Protein AF-A0A8K0IGK1-F1 (afdb_monomer_lite)

pLDDT: mean 83.66, std 12.76, range [39.62, 95.56]

Organism: Cocos nucifera (NCBI:txid13894)

InterPro domains:
  IPR000477 Reverse transcriptase domain [PF00078] (5-69)
  IPR043128 Reverse transcriptase/Diguanylate cyclase domain [G3DSA:3.30.70.270] (5-67)
  IPR043502 DNA/RNA polymerase superfamily [SSF56672] (5-68)
  IPR053134 RNA-directed DNA polymerase homolog [PTHR24559] (4-67)

Foldseek 3Di:
DDCPPPPDDDDDDCVVVQQVAADDPVCQVVQWDADPVGIDTRRTRDPDDPCSVVVVVVVVCVVCVVVVVVVVVVVVVVVVCVVVVVDVDDDPPD

Radius of gyration: 21.3 Å; chains: 1; bounding box: 58×18×53 Å

Structure (mmCIF, N/CA/C/O backbone):
data_AF-A0A8K0IGK1-F1
#
_entry.id   AF-A0A8K0IGK1-F1
#
loop_
_atom_site.group_PDB
_atom_site.id
_atom_site.type_symbol
_atom_site.label_atom_id
_atom_site.label_alt_id
_atom_site.label_comp_id
_atom_site.label_asym_id
_atom_site.label_entity_id
_atom_site.label_seq_id
_atom_site.pdbx_PDB_ins_code
_atom_site.Cartn_x
_atom_site.Cartn_y
_atom_site.Cartn_z
_atom_site.occupancy
_atom_site.B_iso_or_equiv
_atom_site.auth_seq_id
_atom_site.auth_comp_id
_atom_site.auth_asym_id
_atom_site.auth_atom_id
_atom_site.pdbx_PDB_model_num
ATOM 1 N N . MET A 1 1 ? 6.723 6.770 -15.993 1.00 50.00 1 MET A N 1
ATOM 2 C CA . MET A 1 1 ? 7.338 5.683 -16.789 1.00 50.00 1 MET A CA 1
ATOM 3 C C . MET A 1 1 ? 6.940 5.892 -18.237 1.00 50.00 1 MET A C 1
ATOM 5 O O . MET A 1 1 ? 5.749 5.889 -18.512 1.00 50.00 1 MET A O 1
ATOM 9 N N . SER A 1 2 ? 7.887 6.167 -19.136 1.00 50.81 2 SER A N 1
ATOM 10 C CA . SER A 1 2 ? 7.589 6.214 -20.570 1.00 50.81 2 SER A CA 1
ATOM 11 C C . SER A 1 2 ? 7.687 4.800 -21.148 1.00 50.81 2 SER A C 1
ATOM 13 O O . SER A 1 2 ? 8.616 4.060 -20.833 1.00 50.81 2 SER A O 1
ATOM 15 N N . TYR A 1 3 ? 6.722 4.421 -21.984 1.00 71.50 3 TYR A N 1
ATOM 16 C CA . TYR A 1 3 ? 6.678 3.117 -22.664 1.00 71.50 3 TYR A CA 1
ATOM 17 C C . TYR A 1 3 ? 7.582 3.057 -23.909 1.00 71.50 3 TYR A C 1
ATOM 19 O O . TYR A 1 3 ? 7.537 2.103 -24.682 1.00 71.50 3 TYR A O 1
ATOM 27 N N . ILE A 1 4 ? 8.387 4.097 -24.136 1.00 74.00 4 ILE A N 1
ATOM 28 C CA . ILE A 1 4 ? 9.150 4.277 -25.370 1.00 74.00 4 ILE A CA 1
ATOM 29 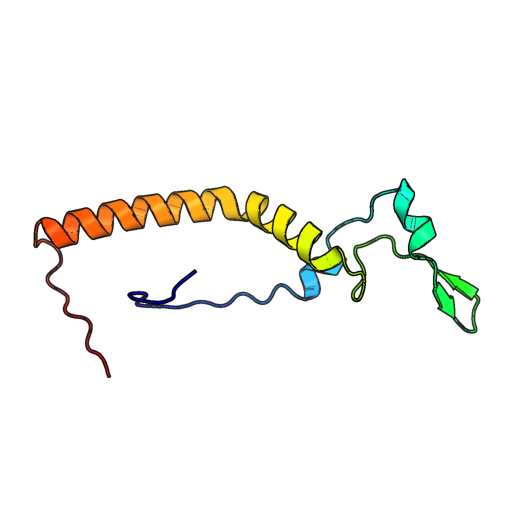C C . ILE A 1 4 ? 10.301 3.262 -25.394 1.00 74.00 4 ILE A C 1
ATOM 31 O O . ILE A 1 4 ? 11.198 3.311 -24.551 1.00 74.00 4 ILE A O 1
ATOM 35 N N . GLY A 1 5 ? 10.258 2.341 -26.362 1.00 73.38 5 GLY A N 1
ATOM 36 C CA . GLY A 1 5 ? 11.258 1.283 -26.554 1.00 73.38 5 GLY A CA 1
ATOM 37 C C . GLY A 1 5 ? 10.938 -0.060 -25.883 1.00 73.38 5 GLY A C 1
ATOM 38 O O . GLY A 1 5 ? 11.783 -0.951 -25.898 1.00 73.38 5 GLY A O 1
ATOM 39 N N . ALA A 1 6 ? 9.748 -0.239 -25.296 1.00 74.75 6 ALA A N 1
ATOM 40 C CA . ALA A 1 6 ? 9.324 -1.539 -24.771 1.00 74.75 6 ALA A CA 1
ATOM 41 C C . ALA A 1 6 ? 8.833 -2.461 -25.903 1.00 74.75 6 ALA A C 1
ATOM 43 O O . ALA A 1 6 ? 7.973 -2.075 -26.689 1.00 74.75 6 ALA A O 1
ATOM 44 N N . ARG A 1 7 ? 9.355 -3.695 -25.968 1.00 79.25 7 ARG A N 1
ATOM 45 C CA . ARG A 1 7 ? 8.922 -4.710 -26.951 1.00 79.25 7 ARG A CA 1
ATOM 46 C C . ARG A 1 7 ? 7.617 -5.403 -26.552 1.00 79.25 7 ARG A C 1
ATOM 48 O O . ARG A 1 7 ? 6.818 -5.744 -27.415 1.00 79.25 7 ARG A O 1
ATOM 55 N N . TYR A 1 8 ? 7.415 -5.606 -25.253 1.00 81.12 8 TYR A N 1
ATOM 56 C CA . TYR A 1 8 ? 6.213 -6.204 -24.681 1.00 81.12 8 TYR A CA 1
ATOM 57 C C . TYR A 1 8 ? 5.807 -5.409 -23.441 1.00 81.12 8 TYR A C 1
ATOM 59 O O . TYR A 1 8 ? 6.667 -4.983 -22.668 1.00 81.12 8 TYR A O 1
ATOM 67 N N . ILE A 1 9 ? 4.503 -5.210 -23.259 1.00 83.19 9 ILE A N 1
ATOM 68 C CA . ILE A 1 9 ? 3.929 -4.538 -22.093 1.00 83.19 9 ILE A CA 1
ATOM 69 C C . ILE A 1 9 ? 2.919 -5.497 -21.474 1.00 83.19 9 ILE A C 1
ATOM 71 O O . ILE A 1 9 ? 1.933 -5.865 -22.108 1.00 83.19 9 ILE A O 1
ATOM 75 N N . SER A 1 10 ? 3.163 -5.889 -20.228 1.00 85.50 10 SER A N 1
ATOM 76 C CA . SER A 1 10 ? 2.223 -6.651 -19.409 1.00 85.50 10 SER A CA 1
ATOM 77 C C . SER A 1 10 ? 1.568 -5.725 -18.389 1.00 85.50 10 SER A C 1
ATOM 79 O O . SER A 1 10 ? 2.257 -4.956 -17.717 1.00 85.50 10 SER A O 1
ATOM 81 N N . LYS A 1 11 ? 0.244 -5.813 -18.247 1.00 86.62 11 LYS A N 1
ATOM 82 C CA . LYS A 1 11 ? -0.519 -5.095 -17.223 1.00 86.62 11 LYS A CA 1
ATOM 83 C C . LYS A 1 11 ? -1.034 -6.098 -16.198 1.00 86.62 11 LYS A C 1
ATOM 85 O O . LYS A 1 11 ? -1.689 -7.064 -16.573 1.00 86.62 11 LYS A O 1
ATOM 90 N N . LEU A 1 12 ? -0.757 -5.842 -14.925 1.00 86.94 12 LEU A N 1
ATOM 91 C CA . LEU A 1 12 ? -1.302 -6.602 -13.806 1.00 86.94 12 LEU A CA 1
ATOM 92 C C . LEU A 1 12 ? -2.394 -5.763 -13.139 1.00 86.94 12 LEU A C 1
ATOM 94 O O . LEU A 1 12 ? -2.141 -4.614 -12.775 1.00 86.94 12 LEU A O 1
ATOM 98 N N . ASP A 1 13 ? -3.605 -6.305 -13.022 1.00 87.75 13 ASP A N 1
ATOM 99 C CA . ASP A 1 13 ? -4.679 -5.663 -12.263 1.00 87.75 13 ASP A CA 1
ATOM 100 C C . ASP A 1 13 ? -4.649 -6.158 -10.817 1.00 87.75 13 ASP A C 1
ATOM 102 O O . ASP A 1 13 ? -4.767 -7.352 -10.554 1.00 87.75 13 ASP A O 1
ATOM 106 N N . LEU A 1 14 ? -4.469 -5.226 -9.885 1.00 85.81 14 LEU A N 1
ATOM 107 C CA . LEU A 1 14 ? -4.372 -5.491 -8.449 1.00 85.81 14 LEU A CA 1
ATOM 108 C C . LEU A 1 14 ? -5.513 -4.833 -7.678 1.00 85.81 14 LEU A C 1
ATOM 110 O O . LEU A 1 14 ? -5.391 -4.569 -6.485 1.00 85.81 14 LEU A O 1
ATOM 114 N N . ARG A 1 15 ? -6.645 -4.565 -8.335 1.00 83.25 15 ARG A N 1
ATOM 115 C CA . ARG A 1 15 ? -7.800 -3.939 -7.690 1.00 83.25 15 ARG A CA 1
ATOM 116 C C . ARG A 1 15 ? -8.302 -4.721 -6.473 1.00 83.25 15 ARG A C 1
ATOM 118 O O . ARG A 1 15 ? -8.722 -4.104 -5.508 1.00 83.25 15 ARG A O 1
ATOM 125 N N . SER A 1 16 ? -8.230 -6.050 -6.468 1.00 84.94 16 SER A N 1
ATOM 126 C CA . SER A 1 16 ? -8.575 -6.851 -5.281 1.00 84.94 16 SER A CA 1
ATOM 127 C C . SER A 1 16 ? -7.528 -6.783 -4.162 1.00 84.94 16 SER A C 1
ATOM 129 O O . SER A 1 16 ? -7.817 -7.185 -3.039 1.00 84.94 16 SER A O 1
ATOM 131 N N . GLY A 1 17 ? -6.325 -6.280 -4.448 1.00 86.25 17 GLY A N 1
ATOM 132 C CA . GLY A 1 17 ? -5.212 -6.206 -3.504 1.00 86.25 17 GLY A CA 1
ATOM 133 C C . GLY A 1 17 ? -5.474 -5.275 -2.323 1.00 86.25 17 GLY A C 1
ATOM 134 O O . GLY A 1 17 ? -4.948 -5.523 -1.245 1.00 86.25 17 GLY A O 1
ATOM 135 N N . TYR A 1 18 ? -6.342 -4.267 -2.468 1.00 85.38 18 TYR A N 1
ATOM 136 C CA . TYR A 1 18 ? -6.695 -3.377 -1.354 1.00 85.38 18 TYR A CA 1
ATOM 137 C C . TYR A 1 18 ? -7.287 -4.139 -0.161 1.00 85.38 18 TYR A C 1
ATOM 139 O O . TYR A 1 18 ? -6.939 -3.862 0.980 1.00 85.38 18 TYR A O 1
ATOM 147 N N . HIS A 1 19 ? -8.094 -5.172 -0.421 1.00 86.06 19 HIS A N 1
ATOM 148 C CA . HIS A 1 19 ? -8.702 -5.990 0.631 1.00 86.06 19 HIS A CA 1
ATOM 149 C C . HIS A 1 19 ? -7.720 -6.958 1.312 1.00 86.06 19 HIS A C 1
ATOM 151 O O . HIS A 1 19 ? -8.117 -7.676 2.223 1.00 86.06 19 HIS A O 1
ATOM 157 N N . GLN A 1 20 ? -6.464 -7.014 0.860 1.00 89.69 20 GLN A N 1
ATOM 158 C CA . GLN A 1 20 ? -5.406 -7.825 1.472 1.00 89.69 20 GLN A CA 1
ATOM 159 C C . GLN A 1 20 ? -4.526 -7.006 2.424 1.00 89.69 20 GLN A C 1
ATOM 161 O O . GLN A 1 20 ? -3.725 -7.579 3.159 1.00 89.69 20 GLN A O 1
ATOM 166 N N . VAL A 1 21 ? -4.658 -5.675 2.414 1.00 89.94 21 VAL A N 1
ATOM 167 C CA . VAL A 1 21 ? -3.864 -4.771 3.249 1.00 89.94 21 VAL A CA 1
ATOM 168 C C . VAL A 1 21 ? -4.656 -4.419 4.498 1.00 89.94 21 VAL A C 1
ATOM 170 O O . VAL A 1 21 ? -5.774 -3.917 4.403 1.00 89.94 21 VAL A O 1
ATOM 173 N N . TRP A 1 22 ? -4.073 -4.675 5.665 1.00 92.75 22 TRP A N 1
ATOM 174 C CA . TRP A 1 22 ? -4.690 -4.366 6.952 1.00 92.75 22 TRP A CA 1
ATOM 175 C C . TRP A 1 22 ? -4.715 -2.861 7.218 1.00 92.75 22 TRP A C 1
ATOM 177 O O . TRP A 1 22 ? -3.788 -2.136 6.856 1.00 92.75 22 TRP A O 1
ATOM 187 N N . MET A 1 23 ? -5.794 -2.398 7.848 1.00 93.19 23 MET A N 1
ATOM 188 C CA . MET A 1 23 ? -5.863 -1.050 8.405 1.00 93.19 23 MET A CA 1
ATOM 189 C C . MET A 1 23 ? -5.033 -0.967 9.685 1.00 93.19 23 MET A C 1
ATOM 191 O O . MET A 1 23 ? -5.014 -1.902 10.482 1.00 93.19 23 MET A O 1
ATOM 195 N N . GLU A 1 24 ? -4.408 0.187 9.903 1.00 91.94 24 GLU A N 1
ATOM 196 C CA . GLU A 1 24 ? -3.752 0.502 11.171 1.00 91.94 24 GLU A CA 1
ATOM 197 C C . GLU A 1 24 ? -4.783 0.510 12.309 1.00 91.94 24 GLU A C 1
ATOM 199 O O . GLU A 1 24 ? -5.838 1.140 12.180 1.00 91.94 24 GLU A O 1
ATOM 204 N N . GLU A 1 25 ?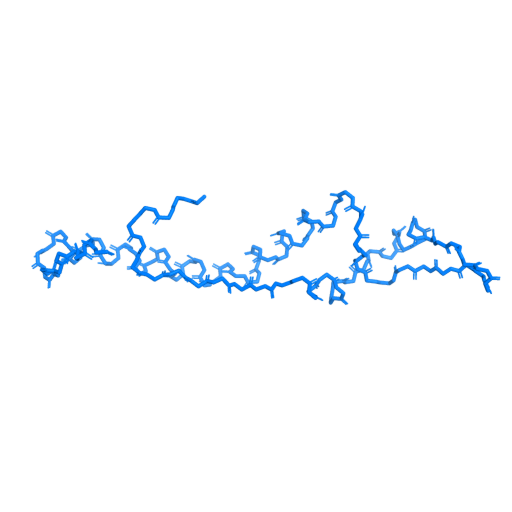 -4.480 -0.139 13.438 1.00 92.69 25 GLU A N 1
ATOM 205 C CA . GLU A 1 25 ? -5.433 -0.331 14.545 1.00 92.69 25 GLU A CA 1
ATOM 206 C C . GLU A 1 25 ? -6.044 0.990 15.044 1.00 92.69 25 GLU A C 1
ATOM 208 O O . GLU A 1 25 ? -7.243 1.077 15.319 1.00 92.69 25 GLU A O 1
ATOM 213 N N . GLY A 1 26 ? -5.242 2.060 15.097 1.00 94.06 26 GLY A N 1
ATOM 214 C CA . GLY A 1 26 ? -5.694 3.392 15.513 1.00 94.06 26 GLY A CA 1
ATOM 215 C C . GLY A 1 26 ? -6.659 4.076 14.533 1.00 94.06 26 GLY A C 1
ATOM 216 O O . GLY A 1 26 ? -7.411 4.976 14.934 1.00 94.06 26 GLY A O 1
ATOM 217 N N . ASP A 1 27 ? -6.663 3.643 13.272 1.00 91.81 27 ASP A N 1
ATOM 218 C CA . ASP A 1 27 ? -7.449 4.217 12.182 1.00 91.81 27 ASP A CA 1
ATOM 219 C C . ASP A 1 27 ? -8.707 3.404 11.843 1.00 91.81 27 ASP A C 1
ATOM 221 O O . ASP A 1 27 ? -9.607 3.955 11.208 1.00 91.81 27 ASP A O 1
ATOM 225 N N . ILE A 1 28 ? -8.842 2.160 12.326 1.00 93.94 28 ILE A N 1
ATOM 226 C CA . ILE A 1 28 ? -10.024 1.300 12.098 1.00 93.94 28 ILE A CA 1
ATOM 227 C C . ILE A 1 28 ? -11.320 2.040 12.455 1.00 93.94 28 ILE A C 1
ATOM 229 O O . ILE A 1 28 ? -12.207 2.192 11.614 1.00 93.94 28 ILE A O 1
ATOM 233 N N . LYS A 1 29 ? -11.390 2.635 13.651 1.00 93.44 29 LYS A N 1
ATOM 234 C CA . LYS A 1 29 ? -12.567 3.392 14.118 1.00 93.44 29 LYS A CA 1
ATOM 235 C C . LYS A 1 29 ? -12.940 4.597 13.244 1.00 93.44 29 LYS A C 1
ATOM 237 O O . LYS A 1 29 ? -14.083 5.044 13.251 1.00 93.44 29 LYS A O 1
ATOM 242 N N . LYS A 1 30 ? -11.986 5.157 12.486 1.00 91.38 30 LYS A N 1
ATOM 243 C CA . LYS A 1 30 ? -12.235 6.283 11.564 1.00 91.38 30 LYS A CA 1
ATOM 244 C C . LYS A 1 30 ? -12.938 5.826 10.288 1.00 91.38 30 LYS A C 1
ATOM 246 O O . LYS A 1 30 ? -13.522 6.645 9.588 1.00 91.38 30 LYS A O 1
ATOM 251 N N . THR A 1 31 ? -12.883 4.530 9.995 1.00 92.56 31 THR A N 1
ATOM 252 C CA . THR A 1 31 ? -13.525 3.913 8.830 1.00 92.56 31 THR A CA 1
ATOM 253 C C . THR A 1 31 ? -14.939 3.408 9.124 1.00 92.56 31 THR A C 1
ATOM 255 O O . THR A 1 31 ? -15.530 2.715 8.296 1.00 92.56 31 THR A O 1
ATOM 258 N N . ALA A 1 32 ? -15.497 3.752 10.289 1.00 93.56 32 ALA A N 1
ATOM 259 C CA . ALA A 1 32 ? -16.839 3.355 10.672 1.00 93.56 32 ALA A CA 1
ATOM 260 C C . ALA A 1 32 ? -17.890 3.866 9.669 1.00 93.56 32 ALA A C 1
ATOM 262 O O . ALA A 1 32 ? -17.958 5.056 9.354 1.00 93.56 32 ALA A O 1
ATOM 263 N N . PHE A 1 33 ? -18.758 2.972 9.206 1.00 92.62 33 PHE A N 1
ATOM 264 C CA . PHE A 1 33 ? -19.902 3.281 8.359 1.00 92.62 33 PHE A CA 1
ATOM 265 C C . PHE A 1 33 ? -21.188 2.709 8.955 1.00 92.62 33 PHE A C 1
ATOM 267 O O . PHE A 1 33 ? -21.184 1.763 9.745 1.00 92.62 33 PHE A O 1
ATOM 274 N N . ARG A 1 34 ? -22.321 3.315 8.594 1.00 95.56 34 ARG A N 1
ATOM 275 C CA . ARG A 1 34 ? -23.640 2.917 9.087 1.00 95.56 34 ARG A CA 1
ATOM 276 C C . ARG A 1 34 ? -24.433 2.238 7.981 1.00 95.56 34 ARG A C 1
ATOM 278 O O . ARG A 1 34 ? -24.547 2.754 6.874 1.00 95.56 34 ARG A O 1
ATOM 285 N N . THR A 1 35 ? -25.039 1.113 8.321 1.00 95.12 35 THR A N 1
ATOM 286 C CA . THR A 1 35 ? -26.065 0.442 7.525 1.00 95.12 35 THR A CA 1
ATOM 287 C C . THR A 1 35 ? -27.402 0.503 8.268 1.00 95.12 35 THR A C 1
ATOM 289 O O . THR A 1 35 ? -27.470 0.919 9.426 1.00 95.12 35 THR A O 1
ATOM 292 N N . HIS A 1 36 ? -28.481 0.053 7.630 1.00 95.50 36 HIS A N 1
ATOM 293 C CA . HIS A 1 36 ? -29.780 -0.096 8.293 1.00 95.50 36 HIS A CA 1
ATOM 294 C C . HIS A 1 36 ? -29.758 -1.127 9.437 1.00 95.50 36 HIS A C 1
ATOM 296 O O . HIS A 1 36 ? -30.595 -1.049 10.331 1.00 95.50 36 HIS A O 1
ATOM 302 N N . HIS A 1 37 ? -28.783 -2.041 9.443 1.00 93.50 37 HIS A N 1
ATOM 303 C CA . HIS A 1 37 ? -28.622 -3.078 10.464 1.00 93.50 37 HIS A CA 1
ATOM 304 C C . HIS A 1 37 ? -27.661 -2.699 11.601 1.00 93.50 37 HIS A C 1
ATOM 306 O O . HIS A 1 37 ? -27.589 -3.426 12.587 1.00 93.50 37 HIS A O 1
ATOM 312 N N . GLY A 1 38 ? -26.911 -1.597 11.488 1.00 94.69 38 GLY A N 1
ATOM 313 C CA . GLY A 1 38 ? -25.958 -1.190 12.522 1.00 94.69 38 GLY A CA 1
ATOM 314 C C . GLY A 1 38 ? -24.711 -0.491 11.992 1.00 94.69 38 GLY A C 1
ATOM 315 O O . GLY A 1 38 ? -24.656 -0.073 10.832 1.00 94.69 38 GLY A O 1
ATOM 316 N N . HIS A 1 39 ? -23.718 -0.361 12.869 1.00 94.94 39 HIS A N 1
ATOM 317 C CA . HIS A 1 39 ? -22.417 0.236 12.580 1.00 94.94 39 HIS A CA 1
ATOM 318 C C . HIS A 1 39 ? -21.376 -0.849 12.313 1.00 94.94 39 HIS A C 1
ATOM 320 O O . HIS A 1 39 ? -21.342 -1.861 13.008 1.00 94.94 39 HIS A O 1
ATOM 326 N N . PHE A 1 40 ? -20.540 -0.618 11.308 1.00 94.06 40 PHE A N 1
ATOM 327 C CA . PHE A 1 40 ? -19.480 -1.521 10.881 1.00 94.06 40 PHE A CA 1
ATOM 328 C C . PHE A 1 40 ? -18.204 -0.724 10.643 1.00 94.06 40 PHE A C 1
ATOM 330 O O . PHE A 1 40 ? -18.268 0.453 10.304 1.00 94.06 40 PHE A O 1
ATOM 337 N N . GLU A 1 41 ? -17.056 -1.369 10.795 1.00 94.56 41 GLU A N 1
ATOM 338 C CA . GLU A 1 41 ? -15.735 -0.773 10.594 1.00 94.56 41 GLU A CA 1
ATOM 339 C C . GLU A 1 41 ? -14.952 -1.614 9.585 1.00 94.56 41 GLU A C 1
ATOM 341 O O . GLU A 1 41 ? -15.170 -2.824 9.468 1.00 94.56 41 GLU A O 1
ATOM 346 N N . PHE A 1 42 ? -14.046 -0.983 8.840 1.00 93.31 42 PHE A N 1
ATOM 347 C CA . PHE A 1 42 ? -13.173 -1.698 7.920 1.00 93.31 42 PHE A CA 1
ATOM 348 C C . PHE A 1 42 ? -11.893 -2.144 8.631 1.00 93.31 42 PHE A C 1
ATOM 350 O O . PHE A 1 42 ? -11.140 -1.330 9.158 1.00 93.31 42 PHE A O 1
ATOM 357 N N . LEU A 1 43 ? -11.626 -3.452 8.595 1.00 94.12 43 LEU A N 1
ATOM 358 C CA . LEU A 1 43 ? -10.376 -4.044 9.096 1.00 94.12 43 LEU A CA 1
ATOM 359 C C . LEU A 1 43 ? -9.259 -4.051 8.042 1.00 94.12 43 LEU A C 1
ATOM 361 O O . LEU A 1 43 ? -8.081 -4.168 8.364 1.00 94.12 43 LEU A O 1
ATOM 365 N N . VAL A 1 44 ? -9.638 -3.921 6.773 1.00 93.19 44 VAL A N 1
ATOM 366 C CA . VAL A 1 44 ? -8.740 -3.885 5.616 1.00 93.19 44 VAL A CA 1
ATOM 367 C C . VAL A 1 44 ? -8.981 -2.614 4.824 1.00 93.19 44 VAL A C 1
ATOM 369 O O . VAL A 1 44 ? -10.060 -2.031 4.914 1.00 93.19 44 VAL A O 1
ATOM 372 N N . LEU A 1 45 ? -7.986 -2.188 4.052 1.00 93.56 45 LEU A N 1
ATOM 373 C CA . LEU A 1 45 ? -7.976 -0.925 3.323 1.00 93.56 45 LEU A CA 1
ATOM 374 C C . LEU A 1 45 ? -9.215 -0.820 2.404 1.00 93.56 45 LEU A C 1
ATOM 376 O O . LEU A 1 45 ? -9.314 -1.554 1.413 1.00 93.56 45 LEU A O 1
ATOM 380 N N . PRO A 1 46 ? -10.180 0.074 2.698 1.00 89.88 46 PRO A N 1
ATOM 381 C CA . PRO A 1 46 ? -11.384 0.180 1.892 1.00 89.88 46 PRO A CA 1
ATOM 382 C C . PRO A 1 46 ? -11.157 1.057 0.660 1.00 89.88 46 PRO A C 1
ATOM 384 O O . PRO A 1 46 ? -10.291 1.942 0.615 1.00 89.88 46 PRO A O 1
ATOM 387 N N . PHE A 1 47 ? -11.995 0.844 -0.351 1.00 85.62 47 PHE A N 1
ATOM 388 C CA . PHE A 1 47 ? -12.075 1.747 -1.491 1.00 85.62 47 PHE A CA 1
ATOM 389 C C . PHE A 1 47 ? -12.641 3.108 -1.080 1.00 85.62 47 PHE A C 1
ATOM 391 O O . PHE A 1 47 ? -13.532 3.201 -0.241 1.00 85.62 47 PHE A O 1
ATOM 398 N N . GLY A 1 48 ? -12.170 4.164 -1.743 1.00 86.19 48 GLY A N 1
ATOM 399 C CA . GLY A 1 48 ? -12.740 5.504 -1.604 1.00 86.19 48 GLY A CA 1
ATOM 400 C C . GLY A 1 48 ? -12.094 6.388 -0.537 1.00 86.19 48 GLY A C 1
ATOM 401 O O . GLY A 1 48 ? -12.430 7.568 -0.493 1.00 86.19 48 GLY A O 1
ATOM 402 N N . LEU A 1 49 ? -11.136 5.896 0.262 1.00 88.06 49 LEU A N 1
ATOM 403 C CA . LEU A 1 49 ? -10.298 6.796 1.064 1.00 88.06 49 LEU A CA 1
ATOM 404 C C . LEU A 1 49 ? -9.218 7.429 0.185 1.00 88.06 49 LEU A C 1
ATOM 406 O O . LEU A 1 49 ? -8.573 6.755 -0.620 1.00 88.06 49 LEU A O 1
ATOM 410 N N . THR A 1 50 ? -8.966 8.719 0.395 1.00 88.56 50 THR A N 1
ATOM 411 C CA . THR A 1 50 ? -7.988 9.506 -0.370 1.00 88.56 50 THR A CA 1
ATOM 412 C C . THR A 1 50 ? -6.579 8.913 -0.329 1.00 88.56 50 THR A C 1
ATOM 414 O O . THR A 1 50 ? -5.860 8.959 -1.322 1.00 88.56 50 THR A O 1
ATOM 417 N N . ASN A 1 51 ? -6.193 8.316 0.802 1.00 87.31 51 ASN A N 1
ATOM 418 C CA . ASN A 1 51 ? -4.837 7.808 1.015 1.00 87.31 51 ASN A CA 1
ATOM 419 C C . ASN A 1 51 ? -4.666 6.333 0.622 1.00 87.31 51 ASN A C 1
ATOM 421 O O . ASN A 1 51 ? -3.532 5.875 0.510 1.00 87.31 51 ASN A O 1
ATOM 425 N N . THR A 1 52 ? -5.760 5.604 0.358 1.00 89.12 52 THR A N 1
ATOM 426 C CA . THR A 1 52 ? -5.730 4.176 -0.009 1.00 89.12 52 THR A CA 1
ATOM 427 C C . THR A 1 52 ? -4.778 3.895 -1.185 1.00 89.12 52 THR A C 1
ATOM 429 O O . THR A 1 52 ? -3.937 3.002 -1.056 1.00 89.12 52 THR A O 1
ATOM 432 N N . PRO A 1 53 ? -4.816 4.642 -2.312 1.00 90.62 53 PRO A N 1
ATOM 433 C CA . PRO A 1 53 ? -3.915 4.383 -3.436 1.00 90.62 53 PRO A CA 1
ATOM 434 C C . PRO A 1 53 ? -2.445 4.639 -3.095 1.00 90.62 53 PRO A C 1
ATOM 436 O O . PRO A 1 53 ? -1.582 3.899 -3.555 1.00 90.62 53 PRO A O 1
ATOM 439 N N . SER A 1 54 ? -2.155 5.658 -2.282 1.00 92.06 54 SER A N 1
ATOM 440 C CA . SER A 1 54 ? -0.790 6.011 -1.877 1.00 92.06 54 SER A CA 1
ATOM 441 C C . SER A 1 54 ? -0.185 4.950 -0.960 1.00 92.06 54 SER A C 1
ATOM 443 O O . SER A 1 54 ? 0.940 4.512 -1.191 1.00 92.06 54 SER A O 1
ATOM 445 N N . THR A 1 55 ? -0.946 4.479 0.034 1.00 90.69 55 THR A N 1
ATOM 446 C CA . THR A 1 55 ? -0.524 3.388 0.925 1.00 90.69 55 THR A CA 1
ATOM 447 C C . THR A 1 55 ? -0.275 2.106 0.137 1.00 90.69 55 THR A C 1
ATOM 449 O O . THR A 1 55 ? 0.764 1.469 0.295 1.00 90.69 55 THR A O 1
ATOM 452 N N . PHE A 1 56 ? -1.182 1.756 -0.780 1.00 90.50 56 PHE A N 1
ATOM 453 C CA . PHE A 1 56 ? -1.003 0.583 -1.632 1.00 90.50 56 PHE A CA 1
ATOM 454 C C . PHE A 1 56 ? 0.207 0.732 -2.564 1.00 90.50 56 PHE A C 1
ATOM 456 O O . PHE A 1 56 ? 0.976 -0.205 -2.739 1.00 90.50 56 PHE A O 1
ATOM 463 N N . GLN A 1 57 ? 0.437 1.919 -3.125 1.00 91.69 57 GLN A N 1
ATOM 464 C CA . GLN A 1 57 ? 1.593 2.189 -3.979 1.00 91.69 57 GLN A CA 1
ATOM 465 C C . GLN A 1 57 ? 2.926 2.093 -3.218 1.00 91.69 57 GLN A C 1
ATOM 467 O O . GLN A 1 57 ? 3.909 1.627 -3.797 1.00 91.69 57 GLN A O 1
ATOM 472 N N . ALA A 1 58 ? 2.969 2.486 -1.941 1.00 92.25 58 ALA A N 1
ATOM 473 C CA . ALA A 1 58 ? 4.137 2.292 -1.084 1.00 92.25 58 ALA A CA 1
ATOM 474 C C . ALA A 1 58 ? 4.422 0.799 -0.853 1.00 92.25 58 ALA A C 1
ATOM 476 O O . ALA A 1 58 ? 5.528 0.346 -1.140 1.00 92.25 58 ALA A O 1
ATOM 477 N N . LEU A 1 59 ? 3.403 0.018 -0.479 1.00 92.06 59 LEU A N 1
ATOM 478 C CA . LEU A 1 59 ? 3.518 -1.438 -0.342 1.00 92.06 59 LEU A CA 1
ATOM 479 C C . LEU A 1 59 ? 4.000 -2.099 -1.643 1.00 92.06 59 LEU A C 1
ATOM 481 O O . LEU A 1 59 ? 4.909 -2.924 -1.641 1.00 92.06 59 LEU A O 1
ATOM 485 N N . MET A 1 60 ? 3.424 -1.716 -2.784 1.00 91.31 60 MET A N 1
ATOM 486 C CA . MET A 1 60 ? 3.801 -2.282 -4.081 1.00 91.31 60 MET A CA 1
ATOM 487 C C . MET A 1 60 ? 5.240 -1.947 -4.481 1.00 91.31 60 MET A C 1
ATOM 489 O O . MET A 1 60 ? 5.882 -2.752 -5.160 1.00 91.31 60 MET A O 1
ATOM 493 N N . ASN A 1 61 ? 5.761 -0.787 -4.071 1.00 90.81 61 ASN A N 1
ATOM 494 C CA . ASN A 1 61 ? 7.165 -0.458 -4.294 1.00 90.81 61 ASN A CA 1
ATOM 495 C C . ASN A 1 61 ? 8.091 -1.418 -3.551 1.00 90.81 61 ASN A C 1
ATOM 497 O O . ASN A 1 61 ? 9.112 -1.783 -4.123 1.00 90.81 61 ASN A O 1
ATOM 501 N N . GLU A 1 62 ? 7.740 -1.813 -2.326 1.00 91.75 62 GLU A N 1
ATOM 502 C CA . GLU A 1 62 ? 8.513 -2.762 -1.518 1.00 91.75 62 GLU A CA 1
ATOM 503 C C . GLU A 1 62 ? 8.428 -4.174 -2.108 1.00 91.75 62 GLU A C 1
ATOM 505 O O . GLU A 1 62 ? 9.451 -4.791 -2.396 1.00 91.75 62 GLU A O 1
ATOM 510 N N . VAL A 1 63 ? 7.215 -4.654 -2.401 1.00 91.25 63 VAL A N 1
ATOM 511 C CA . VAL A 1 63 ? 6.981 -6.011 -2.928 1.00 91.25 63 VAL A CA 1
ATOM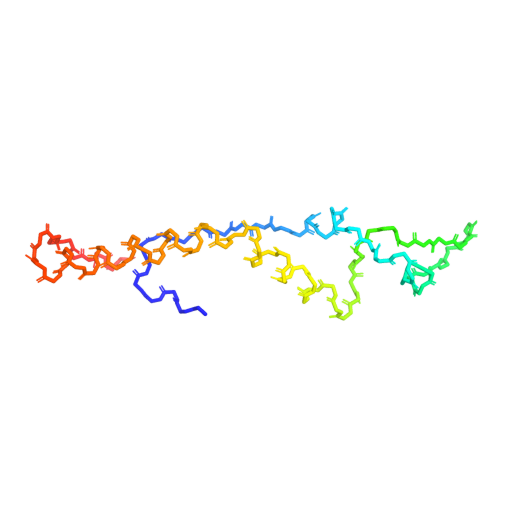 512 C C . VAL A 1 63 ? 7.657 -6.233 -4.287 1.00 91.25 63 VAL A C 1
ATOM 514 O O . VAL A 1 63 ? 8.214 -7.299 -4.540 1.00 91.25 63 VAL A O 1
ATOM 517 N N . ILE A 1 64 ? 7.624 -5.242 -5.184 1.00 90.12 64 ILE A N 1
ATOM 518 C CA . ILE A 1 64 ? 8.194 -5.358 -6.541 1.00 90.12 64 ILE A CA 1
ATOM 519 C C . ILE A 1 64 ? 9.643 -4.832 -6.579 1.00 90.12 64 ILE A C 1
ATOM 521 O O . ILE A 1 64 ? 10.279 -4.838 -7.633 1.00 90.12 64 ILE A O 1
ATOM 525 N N . GLN A 1 65 ? 10.219 -4.385 -5.458 1.00 91.88 65 GLN A N 1
ATOM 526 C CA . GLN A 1 65 ? 11.533 -3.736 -5.447 1.00 91.88 65 GLN A CA 1
ATOM 527 C C . GLN A 1 65 ? 12.618 -4.598 -6.098 1.00 91.88 65 GLN A C 1
ATOM 529 O O . GLN A 1 65 ? 13.356 -4.116 -6.962 1.00 91.88 65 GLN A O 1
ATOM 534 N N . GLU A 1 66 ? 12.691 -5.876 -5.726 1.00 91.56 66 GLU A N 1
ATOM 535 C CA . GLU A 1 66 ? 13.680 -6.813 -6.263 1.00 91.56 66 GLU A CA 1
ATOM 536 C C . GLU A 1 66 ? 13.511 -7.017 -7.769 1.00 91.56 66 GLU A C 1
ATOM 538 O O . GLU A 1 66 ? 14.476 -6.902 -8.528 1.00 91.56 66 GLU A O 1
ATOM 543 N N . LEU A 1 67 ? 12.272 -7.218 -8.226 1.00 89.00 67 LEU A N 1
ATOM 544 C CA . LEU A 1 67 ? 11.969 -7.350 -9.648 1.00 89.00 67 LEU A CA 1
ATOM 545 C C . LEU A 1 67 ? 12.349 -6.075 -10.416 1.00 89.00 67 LEU A C 1
ATO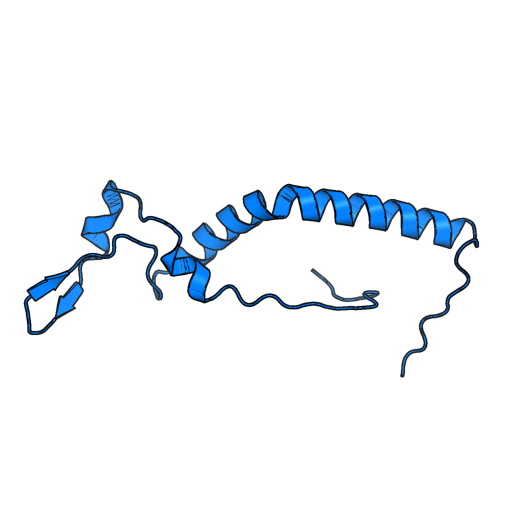M 547 O O . LEU A 1 67 ? 12.923 -6.147 -11.501 1.00 89.00 67 LEU A O 1
ATOM 551 N N . MET A 1 68 ? 12.092 -4.894 -9.851 1.00 86.62 68 MET A N 1
ATOM 552 C CA . MET A 1 68 ? 12.466 -3.614 -10.459 1.00 86.62 68 MET A CA 1
ATOM 553 C C . MET A 1 68 ? 13.984 -3.435 -10.552 1.00 86.62 68 MET A C 1
ATOM 555 O O . MET A 1 68 ? 14.477 -2.886 -11.542 1.00 86.62 68 MET A O 1
ATOM 559 N N . LEU A 1 69 ? 14.737 -3.871 -9.540 1.00 90.69 69 LEU A N 1
ATOM 560 C CA . LEU A 1 69 ? 16.200 -3.853 -9.562 1.00 90.69 69 LEU A CA 1
ATOM 561 C C . LEU A 1 69 ? 16.745 -4.811 -10.620 1.00 90.69 69 LEU A C 1
ATOM 563 O O . LEU A 1 69 ? 17.599 -4.415 -11.416 1.00 90.69 69 LEU A O 1
ATOM 567 N N . TRP A 1 70 ? 16.193 -6.020 -10.689 1.00 90.31 70 TRP A N 1
ATOM 568 C CA . TRP A 1 70 ? 16.544 -7.004 -11.704 1.00 90.31 70 TRP A CA 1
ATOM 569 C C . TRP A 1 70 ? 16.264 -6.487 -13.123 1.00 90.31 70 TRP A C 1
ATOM 571 O O . TRP A 1 70 ? 17.153 -6.502 -13.972 1.00 90.31 70 TRP A O 1
ATOM 581 N N . ILE A 1 71 ? 15.091 -5.891 -13.368 1.00 86.19 71 ILE A N 1
ATOM 582 C CA . ILE A 1 71 ? 14.751 -5.278 -14.664 1.00 86.19 71 ILE A CA 1
ATOM 583 C C . ILE A 1 71 ? 15.748 -4.170 -15.035 1.00 86.19 71 ILE A C 1
ATOM 585 O O . ILE A 1 71 ? 16.176 -4.075 -16.188 1.00 86.19 71 ILE A O 1
ATOM 589 N N . LYS A 1 72 ? 16.145 -3.318 -14.080 1.00 86.12 72 LYS A N 1
ATOM 590 C CA . LYS A 1 72 ? 17.141 -2.258 -14.321 1.00 86.12 72 LYS A CA 1
ATOM 591 C C . LYS A 1 72 ? 18.512 -2.835 -14.672 1.00 86.12 72 LYS A C 1
ATOM 593 O O . LYS A 1 72 ? 19.175 -2.297 -15.561 1.00 86.12 72 LYS A O 1
ATOM 598 N N . HIS A 1 73 ? 18.919 -3.905 -13.993 1.00 89.19 73 HIS A N 1
ATOM 599 C CA . HIS A 1 73 ? 20.155 -4.623 -14.280 1.00 89.19 73 HIS A CA 1
ATOM 600 C C . HIS A 1 73 ? 20.133 -5.201 -15.702 1.00 89.19 73 HIS A C 1
ATOM 602 O O . HIS A 1 73 ? 20.959 -4.800 -16.523 1.00 89.19 73 HIS A O 1
ATOM 608 N N . CYS A 1 74 ? 19.117 -5.997 -16.048 1.00 82.31 74 CYS A N 1
ATOM 609 C CA . CYS A 1 74 ? 18.964 -6.560 -17.392 1.00 82.31 74 CYS A CA 1
ATOM 610 C C . CYS A 1 74 ? 18.880 -5.480 -18.480 1.00 82.31 74 CYS A C 1
ATOM 612 O O . CYS A 1 74 ? 19.447 -5.640 -19.558 1.00 82.31 74 CYS A O 1
ATOM 614 N N . ARG A 1 75 ? 18.233 -4.335 -18.216 1.00 82.75 75 ARG A N 1
ATOM 615 C CA . ARG A 1 75 ? 18.199 -3.214 -19.172 1.00 82.75 75 ARG A CA 1
ATOM 616 C C . ARG A 1 75 ? 19.594 -2.651 -19.440 1.00 82.75 75 ARG A C 1
ATOM 618 O O . ARG A 1 75 ? 19.899 -2.299 -20.577 1.00 82.75 75 ARG A O 1
ATOM 625 N N . LYS A 1 76 ? 20.437 -2.542 -18.411 1.00 83.19 76 LYS A N 1
ATOM 626 C CA . LYS A 1 76 ? 21.817 -2.060 -18.551 1.00 83.19 76 LYS A CA 1
ATOM 627 C C . LYS A 1 76 ? 22.658 -3.032 -19.381 1.00 83.19 76 LYS A C 1
AT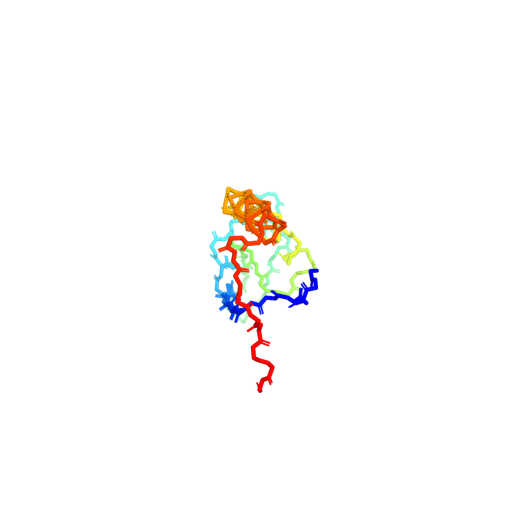OM 629 O O . LYS A 1 76 ? 23.433 -2.579 -20.221 1.00 83.19 76 LYS A O 1
ATOM 634 N N . GLU A 1 77 ? 22.469 -4.334 -19.186 1.00 82.81 77 GLU A N 1
ATOM 635 C CA . GLU A 1 77 ? 23.116 -5.379 -19.986 1.00 82.81 77 GLU A CA 1
ATOM 636 C C . GLU A 1 77 ? 22.637 -5.365 -21.440 1.00 82.81 77 GLU A C 1
ATOM 638 O O . GLU A 1 77 ? 23.453 -5.358 -22.358 1.00 82.81 77 GLU A O 1
ATOM 643 N N . MET A 1 78 ? 21.331 -5.243 -21.673 1.00 77.12 78 MET A N 1
ATOM 644 C CA . MET A 1 78 ? 20.769 -5.161 -23.023 1.00 77.12 78 MET A CA 1
ATOM 645 C C . MET A 1 78 ? 21.294 -3.931 -23.785 1.00 77.12 78 MET A C 1
ATOM 647 O O . MET A 1 78 ? 21.741 -4.059 -24.919 1.00 77.12 78 MET A O 1
ATOM 651 N N . LEU A 1 79 ? 21.367 -2.762 -23.132 1.00 77.62 79 LEU A N 1
ATOM 652 C CA . LEU A 1 79 ? 21.955 -1.535 -23.699 1.00 77.62 79 LEU A CA 1
ATOM 653 C C . LEU A 1 79 ? 23.472 -1.633 -23.949 1.00 77.62 79 LEU A C 1
ATOM 655 O O . LEU A 1 79 ? 24.020 -0.873 -24.752 1.00 77.62 79 LEU A O 1
ATOM 659 N N . SER A 1 80 ? 24.173 -2.496 -23.212 1.00 79.25 80 SER A N 1
ATOM 660 C CA . SER A 1 80 ? 25.592 -2.799 -23.434 1.00 79.25 80 SER A CA 1
ATOM 661 C C . SER A 1 80 ? 25.761 -3.652 -24.692 1.00 79.25 80 SER A C 1
ATOM 663 O O . SER A 1 80 ? 26.549 -3.321 -25.574 1.00 79.25 80 SER A O 1
ATOM 665 N N . LEU A 1 81 ? 24.950 -4.699 -24.821 1.00 76.06 81 LEU A N 1
ATOM 666 C CA . LEU A 1 81 ? 24.967 -5.616 -25.957 1.00 76.06 81 LEU A CA 1
ATOM 667 C C . LEU A 1 81 ? 24.495 -4.953 -27.268 1.00 76.06 81 LEU A C 1
ATOM 669 O O . LEU A 1 81 ? 25.055 -5.240 -28.325 1.00 76.06 81 LEU A O 1
ATOM 673 N N . GLU A 1 82 ? 23.533 -4.023 -27.210 1.00 78.00 82 GLU A N 1
ATOM 674 C CA . GLU A 1 82 ? 23.158 -3.160 -28.345 1.00 78.00 82 GLU A CA 1
ATOM 675 C C . GLU A 1 82 ? 24.335 -2.280 -28.799 1.00 78.00 82 GLU A C 1
ATOM 677 O O . GLU A 1 82 ? 24.601 -2.168 -29.995 1.00 78.00 82 GLU A O 1
ATOM 682 N N . ARG A 1 83 ? 25.090 -1.695 -27.856 1.00 77.62 83 ARG A N 1
ATOM 683 C CA . ARG A 1 83 ? 26.273 -0.868 -28.160 1.00 77.62 83 ARG A CA 1
ATOM 684 C C . ARG A 1 83 ? 27.445 -1.664 -28.722 1.00 77.62 83 ARG A C 1
ATOM 686 O O . ARG A 1 83 ? 28.180 -1.142 -29.552 1.00 77.62 83 ARG A O 1
ATOM 693 N N . LEU A 1 84 ? 27.608 -2.910 -28.287 1.00 78.06 84 LEU A N 1
ATOM 694 C CA . LEU A 1 84 ? 28.608 -3.840 -28.818 1.00 78.06 84 LEU A CA 1
ATOM 695 C C . LEU A 1 84 ? 28.215 -4.413 -30.189 1.00 78.06 84 LEU A C 1
ATOM 697 O O . LEU A 1 84 ? 28.968 -5.200 -30.756 1.00 78.06 84 LEU A O 1
ATOM 701 N N . GLY A 1 85 ? 27.041 -4.049 -30.720 1.00 69.62 85 GLY A N 1
ATOM 702 C CA . GLY A 1 85 ? 26.542 -4.565 -31.992 1.00 69.62 85 GLY A CA 1
ATOM 703 C C . GLY A 1 85 ? 26.223 -6.059 -31.952 1.00 69.62 85 GLY A C 1
ATOM 704 O O . GLY A 1 85 ? 26.038 -6.662 -32.994 1.00 69.62 85 GLY A O 1
ATOM 705 N N . LEU A 1 86 ? 26.148 -6.680 -30.772 1.00 66.69 86 LEU A N 1
ATOM 706 C CA . LEU A 1 86 ? 25.861 -8.112 -30.638 1.00 66.69 86 LEU A CA 1
ATOM 707 C C . LEU A 1 86 ? 24.363 -8.414 -30.804 1.00 66.69 86 LEU A C 1
ATOM 709 O O . LEU A 1 86 ? 23.984 -9.554 -31.062 1.00 66.69 86 LEU A O 1
ATOM 713 N N . ILE A 1 87 ? 23.506 -7.391 -30.698 1.00 65.00 87 ILE A N 1
ATOM 714 C CA . ILE A 1 87 ? 22.059 -7.485 -30.912 1.00 65.00 87 ILE A CA 1
ATOM 715 C C . ILE A 1 87 ? 21.674 -6.638 -32.138 1.00 65.00 87 ILE A C 1
ATOM 717 O O . ILE A 1 87 ? 21.433 -5.441 -32.032 1.00 65.00 87 ILE A O 1
ATOM 721 N N . PHE A 1 88 ? 21.591 -7.254 -33.321 1.00 58.66 88 PHE A N 1
ATOM 722 C CA . PHE A 1 88 ? 21.224 -6.595 -34.593 1.00 58.66 88 PHE A CA 1
ATOM 723 C C . PHE A 1 88 ? 19.704 -6.539 -34.861 1.00 58.66 88 PHE A C 1
ATOM 725 O O . PHE A 1 88 ? 19.263 -6.532 -36.012 1.00 58.66 88 PHE A O 1
ATOM 732 N N . TYR A 1 89 ? 18.857 -6.545 -33.831 1.00 56.59 89 TYR A N 1
ATOM 733 C CA . TYR A 1 89 ? 17.409 -6.637 -34.042 1.00 56.59 89 TYR A CA 1
ATOM 734 C C . TYR A 1 89 ? 16.783 -5.245 -34.210 1.00 56.59 89 TYR A C 1
ATOM 736 O O . TYR A 1 89 ? 16.521 -4.549 -33.232 1.00 56.59 89 TYR A O 1
ATOM 744 N N . LYS A 1 90 ? 16.505 -4.830 -35.455 1.00 49.34 90 LYS A N 1
ATOM 745 C CA . LYS A 1 90 ? 15.658 -3.652 -35.709 1.00 49.34 90 LYS A CA 1
ATOM 746 C C . LYS A 1 90 ? 14.223 -3.943 -35.242 1.00 49.34 90 LYS A C 1
ATOM 748 O O . LYS A 1 90 ? 13.641 -4.928 -35.704 1.00 49.34 90 LYS A O 1
ATOM 753 N N . PRO A 1 91 ? 13.607 -3.100 -34.395 1.00 49.81 91 PRO A N 1
ATOM 754 C CA . PRO A 1 91 ? 12.186 -3.223 -34.108 1.00 49.81 91 PRO A CA 1
ATOM 755 C C . PRO A 1 91 ? 11.398 -2.938 -35.394 1.00 49.81 91 PRO A C 1
ATOM 757 O O . PRO A 1 91 ? 11.458 -1.840 -35.946 1.00 49.81 91 PRO A O 1
ATOM 760 N N . LYS A 1 92 ? 10.683 -3.950 -35.899 1.00 47.59 92 LYS A N 1
ATOM 761 C CA . LYS A 1 92 ? 9.646 -3.765 -36.919 1.00 47.59 92 LYS A CA 1
ATOM 762 C C . LYS A 1 92 ? 8.512 -2.999 -36.246 1.00 47.59 92 LYS A C 1
ATOM 764 O O . LYS A 1 92 ? 7.812 -3.556 -35.408 1.00 47.59 92 LYS A O 1
ATOM 769 N N . ILE A 1 93 ? 8.393 -1.720 -36.577 1.00 52.84 93 ILE A N 1
ATOM 770 C CA . ILE A 1 93 ? 7.205 -0.929 -36.278 1.00 52.84 93 ILE A CA 1
ATOM 771 C C 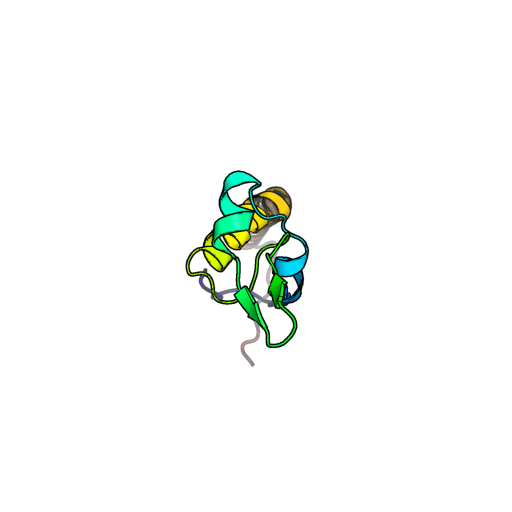. ILE A 1 93 ? 6.171 -1.380 -37.314 1.00 52.84 93 ILE A C 1
ATOM 773 O O . ILE A 1 93 ? 6.358 -1.129 -38.505 1.00 52.84 93 ILE A O 1
ATOM 777 N N . ALA A 1 94 ? 5.171 -2.136 -36.875 1.00 39.62 94 ALA A N 1
ATOM 778 C CA . ALA A 1 94 ? 3.975 -2.479 -37.636 1.00 39.62 94 ALA A CA 1
ATOM 779 C C . ALA A 1 94 ? 2.769 -2.221 -36.735 1.00 39.62 94 ALA A C 1
ATOM 781 O O . ALA A 1 94 ? 2.874 -2.574 -35.536 1.00 39.62 94 ALA A O 1
#

Secondary structure (DSSP, 8-state):
---TT-S-------GGGGGGSBPPHHHHGGG-EEETTEEE--SB--TT-TTHHHHHHHHHHHHTHHHHHHHHHHHHHHHHHHHTT---------

Sequence (94 aa):
MSYIGARYISKLDLRSGYHQVWMEEGDIKKTAFRTHHGHFEFLVLPFGLTNTPSTFQALMNEVIQELMLWIKHCRKEMLSLERLGLIFYKPKIA